Protein AF-A0A933X2L8-F1 (afdb_monomer)

Solvent-accessible surface area (backbone atoms only — not comparable to full-atom values): 7707 Å² total; per-residue (Å²): 133,88,75,54,60,66,56,27,34,52,62,65,47,59,96,58,68,78,49,56,70,68,58,46,31,52,70,53,74,39,61,80,95,36,73,66,31,56,49,39,50,18,42,42,42,21,56,13,59,64,27,71,36,67,35,39,67,62,50,40,78,39,17,41,67,70,58,44,44,53,27,32,55,56,77,75,58,58,63,63,62,50,50,54,37,28,22,63,58,66,72,48,80,72,58,84,94,66,75,83,75,74,68,80,89,47,72,41,29,44,37,53,51,30,52,50,54,52,57,61,70,47,80,73,82,74,87,76,80,85,79,129

pLDDT: mean 88.71, std 13.25, range [48.47, 98.69]

Mean predicted aligned error: 5.83 Å

Nearest PDB structures (foldseek):
  1x3o-assembly1_A  TM=7.034E-01  e=9.045E-02  Thermus thermophilus HB8
  3eje-assembly1_A  TM=7.007E-01  e=1.315E-01  Escherichia coli K-12
  3eje-assembly4_G  TM=6.811E-01  e=1.688E-01  Escherichia coli K-12
  5y08-assembly1_A  TM=6.828E-01  e=1.324E+00  Prodigiosinella confusarubida

Secondary structure (DSSP, 8-state):
-PPPHHHHHHHHHTTPPP--HHHHHHHTT--TTSHHHHHHHHHHHHHHHHTTS-GGG--TT-EETTTGGGSSSTTT--HHHHHHHHHHHHTSPPPTT-------SS-EEHHHHHHHHHHHTSPPPPS-SS--

Structure (mmCIF, N/CA/C/O backbone):
data_AF-A0A933X2L8-F1
#
_entry.id   AF-A0A933X2L8-F1
#
loop_
_atom_site.group_PDB
_atom_site.id
_atom_site.type_symbol
_atom_site.label_atom_id
_atom_site.label_alt_id
_atom_site.label_comp_id
_atom_site.label_asym_id
_atom_site.label_entity_id
_atom_site.label_seq_id
_atom_site.pdbx_PDB_ins_code
_atom_site.Cartn_x
_atom_site.Cartn_y
_atom_site.Cartn_z
_atom_site.occupancy
_atom_site.B_iso_or_equiv
_atom_site.auth_seq_id
_atom_site.auth_comp_id
_atom_site.auth_asym_id
_atom_site.auth_atom_id
_atom_site.pdbx_PDB_model_num
ATOM 1 N N . MET A 1 1 ? 22.323 -0.761 -19.320 1.00 57.44 1 MET A N 1
ATOM 2 C CA . MET A 1 1 ? 21.404 0.238 -19.909 1.00 57.44 1 MET A CA 1
ATOM 3 C C . MET A 1 1 ? 20.499 0.731 -18.793 1.00 57.44 1 MET A C 1
ATOM 5 O O . MET A 1 1 ? 19.815 -0.095 -18.203 1.00 57.44 1 MET A O 1
ATOM 9 N N . PHE A 1 2 ? 20.554 2.015 -18.436 1.00 71.31 2 PHE A N 1
ATOM 10 C CA . PHE A 1 2 ? 19.670 2.582 -17.412 1.00 71.31 2 PHE A CA 1
ATOM 11 C C . PHE A 1 2 ? 18.255 2.717 -17.991 1.00 71.31 2 PHE A C 1
ATOM 13 O O . PHE A 1 2 ? 18.087 3.315 -19.054 1.00 71.31 2 P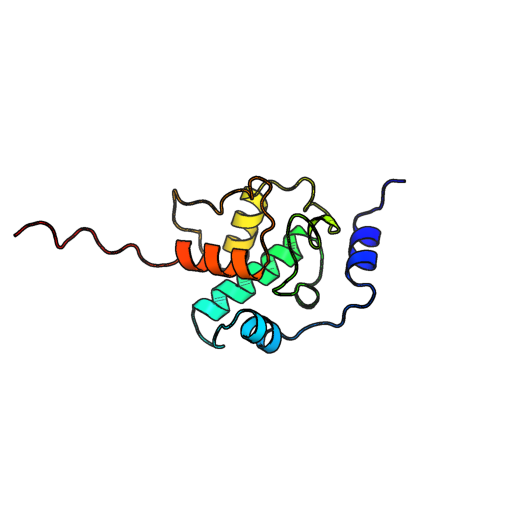HE A O 1
ATOM 20 N N . LYS A 1 3 ? 17.249 2.131 -17.332 1.00 78.88 3 LYS A N 1
ATOM 21 C CA . LYS A 1 3 ? 15.838 2.338 -17.691 1.00 78.88 3 LYS A CA 1
ATOM 22 C C . LYS A 1 3 ? 15.346 3.621 -17.025 1.00 78.88 3 LYS A C 1
ATOM 24 O O . LYS A 1 3 ? 15.643 3.861 -15.859 1.00 78.88 3 LYS A O 1
ATOM 29 N N . THR A 1 4 ? 14.606 4.439 -17.766 1.00 88.62 4 THR A N 1
ATOM 30 C CA . THR A 1 4 ? 13.901 5.596 -17.204 1.00 88.62 4 THR A CA 1
ATOM 31 C C . THR A 1 4 ? 12.753 5.121 -16.307 1.00 88.62 4 THR A C 1
ATOM 33 O O . THR A 1 4 ? 12.317 3.971 -16.405 1.00 88.62 4 THR A O 1
ATOM 36 N N . ALA A 1 5 ? 12.236 6.007 -15.450 1.00 88.56 5 ALA A N 1
ATOM 37 C CA . ALA A 1 5 ? 11.105 5.686 -14.578 1.00 88.56 5 ALA A CA 1
ATOM 38 C C . ALA A 1 5 ? 9.881 5.189 -15.372 1.00 88.56 5 ALA A C 1
ATOM 40 O O . ALA A 1 5 ? 9.295 4.171 -15.015 1.00 88.56 5 ALA A O 1
ATOM 41 N N . HIS A 1 6 ? 9.561 5.834 -16.500 1.00 88.62 6 HIS A N 1
ATOM 42 C CA . HIS A 1 6 ? 8.462 5.416 -17.377 1.00 88.62 6 HIS A CA 1
ATOM 43 C C . HIS A 1 6 ? 8.636 3.985 -17.907 1.00 88.62 6 HIS A C 1
ATOM 45 O O . HIS A 1 6 ? 7.708 3.192 -17.801 1.00 88.62 6 HIS A O 1
ATOM 51 N N . HIS A 1 7 ? 9.837 3.608 -18.366 1.00 92.62 7 HIS A N 1
ATOM 52 C CA . HIS A 1 7 ? 10.085 2.237 -18.828 1.00 92.62 7 HIS A CA 1
ATOM 53 C C . HIS A 1 7 ? 9.931 1.199 -17.705 1.00 92.62 7 HIS A C 1
ATOM 55 O O . HIS A 1 7 ? 9.371 0.132 -17.941 1.00 92.62 7 HIS A O 1
ATOM 61 N N . LYS A 1 8 ? 10.391 1.498 -16.479 1.00 93.19 8 LYS A N 1
ATOM 62 C CA . LYS A 1 8 ? 10.188 0.602 -15.323 1.00 93.19 8 LYS A CA 1
ATOM 63 C C . LYS A 1 8 ? 8.692 0.402 -15.021 1.00 93.19 8 LYS A C 1
ATOM 65 O O . LYS A 1 8 ? 8.270 -0.720 -14.750 1.00 93.19 8 LYS A O 1
ATOM 70 N N . VAL A 1 9 ? 7.889 1.467 -15.092 1.00 94.94 9 VAL A N 1
ATOM 71 C CA . VAL A 1 9 ? 6.432 1.402 -14.869 1.00 94.94 9 VAL A CA 1
ATOM 72 C C . VAL A 1 9 ? 5.731 0.587 -15.958 1.00 94.94 9 VAL A C 1
ATOM 74 O O . VAL A 1 9 ? 4.892 -0.255 -15.635 1.00 94.94 9 VAL A O 1
ATOM 77 N N . ASP A 1 10 ? 6.085 0.786 -17.227 1.00 94.44 10 ASP A N 1
ATOM 78 C CA . ASP A 1 10 ? 5.504 0.026 -18.340 1.00 94.44 10 ASP A CA 1
ATOM 79 C C . ASP A 1 10 ? 5.826 -1.473 -18.224 1.00 94.44 10 ASP A C 1
ATOM 81 O O . ASP A 1 10 ? 4.927 -2.312 -18.322 1.00 94.44 10 ASP A O 1
ATOM 85 N N . ASP A 1 11 ? 7.077 -1.815 -17.896 1.00 93.75 11 ASP A N 1
ATOM 86 C CA . ASP A 1 11 ? 7.503 -3.198 -17.648 1.00 93.75 11 ASP A CA 1
ATOM 87 C C . ASP A 1 11 ? 6.775 -3.840 -16.460 1.00 93.75 11 ASP A C 1
ATOM 89 O O . ASP A 1 11 ? 6.519 -5.047 -16.458 1.00 93.75 11 ASP A O 1
ATOM 93 N N . PHE A 1 12 ? 6.490 -3.061 -15.412 1.00 95.44 12 PHE A N 1
ATOM 94 C CA . PHE A 1 12 ? 5.750 -3.541 -14.247 1.00 95.44 12 PHE A CA 1
ATOM 95 C C . PHE A 1 12 ? 4.293 -3.847 -14.607 1.00 95.44 12 PHE A C 1
ATOM 97 O O . PHE A 1 12 ? 3.751 -4.863 -14.175 1.00 95.44 12 PHE A O 1
ATOM 104 N N . ARG A 1 13 ? 3.666 -2.994 -15.426 1.00 96.19 13 ARG A N 1
ATOM 105 C CA . ARG A 1 13 ? 2.274 -3.147 -15.880 1.00 96.19 13 ARG A CA 1
ATOM 106 C C . ARG A 1 13 ? 2.094 -4.252 -16.917 1.00 96.19 13 ARG A C 1
ATOM 108 O O . ARG A 1 13 ? 0.979 -4.741 -17.086 1.00 96.19 13 ARG A O 1
ATOM 115 N N . GLN A 1 14 ? 3.152 -4.642 -17.622 1.00 94.56 14 GLN A N 1
ATOM 116 C CA . GLN A 1 14 ? 3.070 -5.627 -18.694 1.00 94.56 14 GLN A CA 1
ATOM 117 C C . GLN A 1 14 ? 2.462 -6.954 -18.206 1.00 94.56 14 GLN A C 1
ATOM 119 O O . GLN A 1 14 ? 2.957 -7.588 -17.277 1.00 94.56 14 GLN A O 1
ATOM 124 N N . GLY A 1 15 ? 1.368 -7.378 -18.848 1.00 92.62 15 GLY A N 1
ATOM 125 C CA . GLY A 1 15 ? 0.643 -8.605 -18.494 1.00 92.62 15 GLY A CA 1
ATOM 126 C C . GLY A 1 15 ? -0.24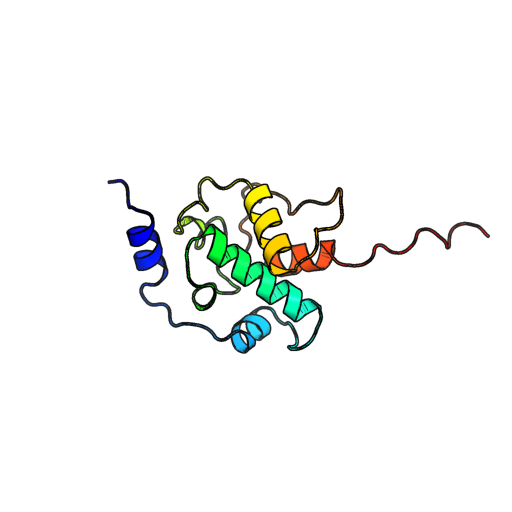0 -8.496 -17.246 1.00 92.62 15 GLY A C 1
ATOM 127 O O . GLY A 1 15 ? -0.886 -9.477 -16.882 1.00 92.62 15 GLY A O 1
ATOM 128 N N . ARG A 1 16 ? -0.312 -7.324 -16.602 1.00 95.88 16 ARG A N 1
ATOM 129 C CA . ARG A 1 16 ? -1.205 -7.066 -15.469 1.00 95.88 16 ARG A CA 1
ATOM 130 C C . ARG A 1 16 ? -2.496 -6.407 -15.929 1.00 95.88 16 ARG A C 1
ATOM 132 O O . ARG A 1 16 ? -2.496 -5.512 -16.770 1.00 95.88 16 ARG A O 1
ATOM 139 N N . ILE A 1 17 ? -3.596 -6.801 -15.302 1.00 96.00 17 ILE A N 1
ATOM 140 C CA . ILE A 1 17 ? -4.885 -6.108 -15.401 1.00 96.00 17 ILE A CA 1
ATOM 141 C C . ILE A 1 17 ? -5.031 -5.216 -14.161 1.00 96.00 17 ILE A C 1
ATOM 143 O O . ILE A 1 17 ? -4.437 -5.502 -13.121 1.00 96.00 17 ILE A O 1
ATOM 147 N N . ARG A 1 18 ? -5.786 -4.120 -14.252 1.00 97.75 18 ARG A N 1
ATOM 148 C CA . ARG A 1 18 ? -6.151 -3.326 -13.069 1.00 97.75 18 ARG A CA 1
ATOM 149 C C . ARG A 1 18 ? -7.030 -4.167 -12.138 1.00 97.75 18 ARG A C 1
ATOM 151 O O . ARG A 1 18 ? -7.932 -4.844 -12.614 1.00 97.75 18 ARG A O 1
ATOM 158 N N . GLN A 1 19 ? -6.765 -4.117 -10.840 1.00 98.31 19 GLN A N 1
ATOM 159 C CA . GLN A 1 19 ? -7.535 -4.801 -9.801 1.00 98.31 19 GLN A CA 1
ATOM 160 C C . GLN A 1 19 ? -8.336 -3.799 -8.995 1.00 98.31 19 GLN A C 1
ATOM 162 O O . GLN A 1 19 ? -7.752 -2.850 -8.465 1.00 98.31 19 GLN A O 1
ATOM 167 N N . ALA A 1 20 ? -9.640 -4.040 -8.886 1.00 98.25 20 ALA A N 1
ATOM 168 C CA . ALA A 1 20 ? -10.539 -3.214 -8.093 1.00 98.25 20 ALA A CA 1
ATOM 169 C C . ALA A 1 20 ? -10.133 -3.205 -6.610 1.00 98.25 20 ALA A C 1
ATOM 171 O O . ALA A 1 20 ? -9.459 -4.117 -6.126 1.00 98.25 20 ALA A O 1
ATOM 172 N N . ASP A 1 21 ? -10.526 -2.162 -5.886 1.00 98.44 21 ASP A N 1
ATOM 173 C CA . ASP A 1 21 ? -10.197 -2.029 -4.466 1.00 98.44 21 ASP A CA 1
ATOM 174 C C . ASP A 1 21 ? -10.843 -3.154 -3.641 1.00 98.44 21 ASP A C 1
ATOM 176 O O . ASP A 1 21 ? -10.200 -3.702 -2.749 1.00 98.44 21 ASP A O 1
ATOM 180 N N . GLU A 1 22 ? -12.058 -3.582 -3.988 1.00 98.25 22 GLU A N 1
ATOM 181 C CA . GLU A 1 22 ? -12.757 -4.692 -3.334 1.00 98.25 22 GLU A CA 1
ATOM 182 C C . GLU A 1 22 ? -12.011 -6.024 -3.492 1.00 98.25 22 GLU A C 1
ATOM 184 O O . GLU A 1 22 ? -11.858 -6.766 -2.523 1.00 98.25 22 GLU A O 1
ATOM 189 N N . GLU A 1 23 ? -11.499 -6.305 -4.693 1.00 98.38 23 GLU A N 1
ATOM 190 C CA . GLU A 1 23 ? -10.710 -7.510 -4.974 1.00 98.38 23 GLU A CA 1
ATOM 191 C C . GLU A 1 23 ? -9.384 -7.495 -4.205 1.00 98.38 23 GLU A C 1
ATOM 193 O O . GLU A 1 23 ? -8.998 -8.495 -3.607 1.00 98.38 23 GLU A O 1
ATOM 198 N N . PHE A 1 24 ? -8.700 -6.348 -4.169 1.00 98.62 24 PHE A N 1
ATOM 199 C CA . PHE A 1 24 ? -7.472 -6.196 -3.389 1.00 98.62 24 PHE A CA 1
ATOM 200 C C . PHE A 1 24 ? -7.721 -6.404 -1.888 1.00 98.62 24 PHE A C 1
ATOM 202 O O . PHE A 1 24 ? -6.955 -7.095 -1.216 1.00 98.62 24 PHE A O 1
ATOM 209 N N . LEU A 1 25 ? -8.800 -5.831 -1.348 1.00 98.56 25 LEU A N 1
ATOM 210 C CA . LEU A 1 25 ? -9.172 -6.012 0.055 1.00 98.56 25 LEU A CA 1
ATOM 211 C C . LEU A 1 25 ? -9.505 -7.474 0.366 1.00 98.56 25 LEU A C 1
ATOM 213 O O . LEU A 1 25 ? -9.083 -7.977 1.409 1.00 98.56 25 LEU A O 1
ATOM 217 N N . GLN A 1 26 ? -10.187 -8.171 -0.546 1.00 98.31 26 GLN A N 1
ATOM 218 C CA . GLN A 1 26 ? -10.441 -9.604 -0.431 1.00 98.31 26 GLN A CA 1
ATOM 219 C C . GLN A 1 26 ? -9.137 -10.411 -0.417 1.00 98.31 26 GLN A C 1
ATOM 221 O O . GLN A 1 26 ? -8.974 -11.279 0.443 1.00 98.31 26 GLN A O 1
ATOM 226 N N . ASP A 1 27 ? -8.185 -10.093 -1.297 1.00 98.25 27 ASP A N 1
ATOM 227 C CA . ASP A 1 27 ? -6.861 -10.724 -1.308 1.00 98.25 27 ASP A CA 1
ATOM 228 C C . ASP A 1 27 ? -6.076 -10.436 -0.022 1.00 98.25 27 ASP A C 1
ATOM 230 O O . ASP A 1 27 ? -5.271 -11.261 0.404 1.00 98.25 27 ASP A O 1
ATOM 234 N N . CYS A 1 28 ? -6.313 -9.301 0.633 1.00 98.00 28 CYS A N 1
ATOM 235 C CA . CYS A 1 28 ? -5.773 -8.981 1.956 1.00 98.00 28 CYS A CA 1
ATOM 236 C C . CYS A 1 28 ? -6.589 -9.573 3.120 1.00 98.00 28 CYS A C 1
ATOM 238 O O . CYS A 1 28 ? -6.238 -9.344 4.274 1.00 98.00 28 CYS A O 1
ATOM 240 N N . GLN A 1 29 ? -7.671 -10.313 2.846 1.00 97.69 29 GLN A N 1
ATOM 241 C CA . GLN A 1 29 ? -8.607 -10.844 3.848 1.00 97.69 29 GLN A CA 1
ATOM 242 C C . GLN A 1 29 ? -9.222 -9.750 4.745 1.00 97.69 29 GLN A C 1
ATOM 244 O O . GLN A 1 29 ? -9.470 -9.950 5.937 1.00 97.69 29 GLN A O 1
ATOM 249 N N . ILE A 1 30 ? -9.478 -8.573 4.172 1.00 97.56 30 ILE A N 1
ATOM 250 C CA . ILE A 1 30 ? -10.042 -7.409 4.857 1.00 97.56 30 ILE A CA 1
ATOM 251 C C . ILE A 1 30 ? -11.478 -7.177 4.389 1.00 97.56 30 ILE A C 1
ATOM 253 O O . ILE A 1 30 ? -11.768 -7.118 3.198 1.00 97.56 30 ILE A O 1
ATOM 257 N N . CYS A 1 31 ? -12.386 -6.986 5.346 1.00 95.88 31 CYS A N 1
ATOM 258 C CA . CYS A 1 31 ? -13.764 -6.605 5.055 1.00 95.88 31 CYS A CA 1
ATOM 259 C C . CYS A 1 31 ? -13.845 -5.128 4.633 1.00 95.88 31 CYS A C 1
ATOM 261 O O . CYS A 1 31 ? -13.335 -4.247 5.335 1.00 95.88 31 CYS A O 1
ATOM 263 N N . SER A 1 32 ? -14.513 -4.852 3.512 1.00 95.06 32 SER A N 1
ATOM 264 C CA . SER A 1 32 ? -14.765 -3.499 3.002 1.00 95.06 32 SER A CA 1
ATOM 265 C C . SER A 1 32 ? -15.548 -2.632 3.996 1.00 95.06 32 SER A C 1
ATOM 267 O O . SER A 1 32 ? -16.355 -3.137 4.773 1.00 95.06 32 SER A O 1
ATOM 269 N N . GLY A 1 33 ? -15.345 -1.312 3.947 1.00 93.81 33 GLY A N 1
ATOM 270 C CA . GLY A 1 33 ? -16.061 -0.352 4.801 1.00 93.81 33 GLY A CA 1
ATOM 271 C C . GLY A 1 33 ? -15.595 -0.318 6.261 1.00 93.81 33 GLY A C 1
ATOM 272 O O . GLY A 1 33 ? -16.187 0.382 7.077 1.00 93.81 33 GLY A O 1
ATOM 273 N N . THR A 1 34 ? -14.539 -1.059 6.600 1.00 96.25 34 THR A N 1
ATOM 274 C CA . THR A 1 34 ? -13.921 -1.037 7.929 1.00 96.25 34 THR A CA 1
ATOM 275 C C . THR A 1 34 ? -12.715 -0.105 7.969 1.00 96.25 34 THR A C 1
ATOM 277 O O . THR A 1 34 ? -12.125 0.227 6.941 1.00 96.25 34 THR A O 1
ATOM 280 N N . GLU A 1 35 ? -12.281 0.249 9.174 1.00 95.56 35 GLU A N 1
ATOM 281 C CA . GLU A 1 35 ? -11.029 0.980 9.378 1.00 95.56 35 GLU A CA 1
ATOM 282 C C . GLU A 1 35 ? -9.815 0.227 8.804 1.00 95.56 35 GLU A C 1
ATOM 284 O O . GLU A 1 35 ? -8.939 0.806 8.167 1.00 95.56 35 GLU A O 1
ATOM 289 N N . ALA A 1 36 ? -9.817 -1.105 8.905 1.00 96.50 36 ALA A N 1
ATOM 290 C CA . ALA A 1 36 ? -8.808 -1.943 8.266 1.00 96.50 36 ALA A CA 1
ATOM 291 C C . ALA A 1 36 ? -8.794 -1.791 6.735 1.00 96.50 36 ALA A C 1
ATOM 293 O O . ALA A 1 36 ? -7.721 -1.844 6.137 1.00 96.50 36 ALA A O 1
ATOM 294 N N . ALA A 1 37 ? -9.956 -1.590 6.102 1.00 98.00 37 ALA A N 1
ATOM 295 C CA . ALA A 1 37 ? -10.033 -1.337 4.665 1.00 98.00 37 ALA A CA 1
ATOM 296 C C . ALA A 1 37 ? -9.459 0.033 4.300 1.00 98.00 37 ALA A C 1
ATOM 298 O O . ALA A 1 37 ? -8.713 0.128 3.328 1.00 98.00 37 ALA A O 1
ATOM 299 N N . ARG A 1 38 ? -9.74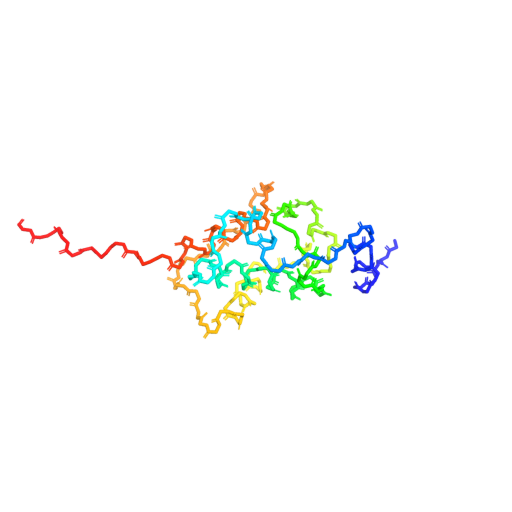1 1.072 5.100 1.00 98.00 38 ARG A N 1
ATOM 300 C CA . ARG A 1 38 ? -9.141 2.404 4.917 1.00 98.00 38 ARG A CA 1
ATOM 301 C C . ARG A 1 38 ? -7.615 2.318 4.931 1.00 98.00 38 ARG A C 1
ATOM 303 O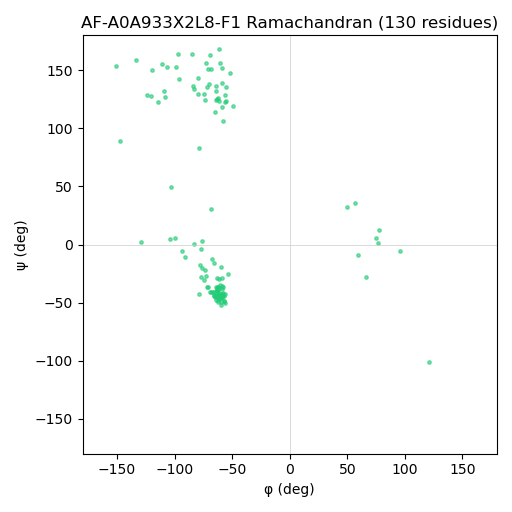 O . ARG A 1 38 ? -6.976 2.770 3.983 1.00 98.00 38 ARG A O 1
ATOM 310 N N . ILE A 1 39 ? -7.054 1.660 5.947 1.00 97.69 39 ILE A N 1
ATOM 311 C CA . ILE A 1 39 ? -5.606 1.456 6.078 1.00 97.69 39 ILE A CA 1
ATOM 312 C C . ILE A 1 39 ? -5.052 0.628 4.913 1.00 97.69 39 ILE A C 1
ATOM 314 O O . ILE A 1 39 ? -4.047 1.003 4.312 1.00 97.69 39 ILE A O 1
ATOM 318 N N . GLY A 1 40 ? -5.722 -0.469 4.549 1.00 98.06 40 GLY A N 1
ATOM 319 C CA . GLY A 1 40 ? -5.289 -1.333 3.451 1.00 98.06 40 GLY A CA 1
ATOM 320 C C . GLY A 1 40 ? -5.186 -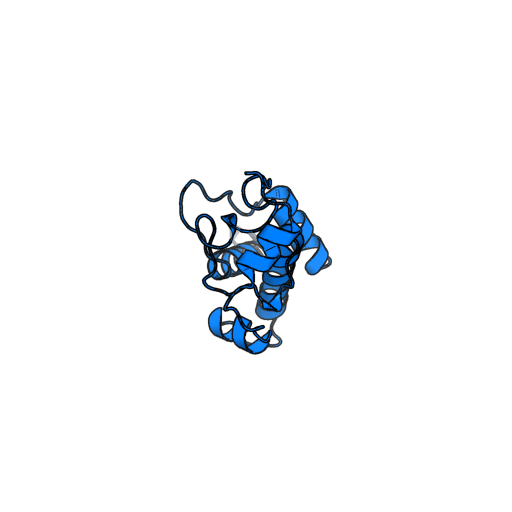0.597 2.115 1.00 98.06 40 GLY A C 1
ATOM 321 O O . GLY A 1 40 ? -4.196 -0.743 1.396 1.00 98.06 40 GLY A O 1
ATOM 322 N N . LEU A 1 41 ? -6.178 0.238 1.800 1.00 98.69 41 LEU A N 1
ATOM 323 C CA . LEU A 1 41 ? -6.170 1.042 0.580 1.00 98.69 41 LEU A CA 1
ATOM 324 C C . LEU A 1 41 ? -5.149 2.182 0.635 1.00 98.69 41 LEU A C 1
ATOM 326 O O . LEU A 1 41 ? -4.511 2.449 -0.380 1.00 98.69 41 LEU A O 1
ATOM 330 N N . ALA A 1 42 ? -4.950 2.817 1.794 1.00 98.50 42 ALA A N 1
ATOM 331 C CA . ALA A 1 42 ? -3.915 3.836 1.962 1.00 98.50 42 ALA A CA 1
ATOM 332 C C . ALA A 1 42 ? -2.515 3.259 1.710 1.00 98.50 42 ALA A C 1
ATOM 334 O O . ALA A 1 42 ? -1.750 3.820 0.931 1.00 98.50 42 ALA A O 1
ATOM 335 N N . VAL A 1 43 ? -2.215 2.077 2.259 1.00 98.19 43 VAL A N 1
ATOM 336 C CA . VAL A 1 43 ? -0.950 1.372 1.998 1.00 98.19 43 VAL A CA 1
ATOM 337 C C . VAL A 1 43 ? -0.791 1.040 0.516 1.00 98.19 43 VAL A C 1
ATOM 339 O O . VAL A 1 43 ? 0.258 1.315 -0.062 1.00 98.19 43 VAL A O 1
ATOM 342 N N . ARG A 1 44 ? -1.829 0.503 -0.139 1.00 98.56 44 ARG A N 1
ATOM 343 C CA . ARG A 1 44 ? -1.789 0.210 -1.583 1.00 98.56 44 ARG A CA 1
ATOM 344 C C . ARG A 1 44 ? -1.480 1.459 -2.410 1.00 98.56 44 ARG A C 1
ATOM 346 O O . ARG A 1 44 ? -0.677 1.406 -3.343 1.00 98.56 44 ARG A O 1
ATOM 353 N N . ARG A 1 45 ? -2.122 2.579 -2.071 1.00 98.69 45 ARG A N 1
ATOM 354 C CA . ARG A 1 45 ? -1.914 3.866 -2.740 1.00 98.69 45 ARG A CA 1
ATOM 355 C C . ARG A 1 45 ? -0.519 4.402 -2.492 1.00 98.69 45 ARG A C 1
ATOM 357 O O . ARG A 1 45 ? 0.112 4.817 -3.456 1.00 98.69 45 ARG A O 1
ATOM 364 N N . ALA A 1 46 ? -0.006 4.284 -1.273 1.00 97.56 46 ALA A N 1
ATOM 365 C CA . ALA A 1 46 ? 1.356 4.677 -0.958 1.00 97.56 46 ALA A CA 1
ATOM 366 C C . ALA A 1 46 ? 2.395 3.849 -1.720 1.00 97.56 46 ALA A C 1
ATOM 368 O O . ALA A 1 46 ? 3.340 4.401 -2.283 1.00 97.56 46 ALA A O 1
ATOM 369 N N . VAL A 1 47 ? 2.174 2.534 -1.847 1.00 97.06 47 VAL A N 1
ATOM 370 C CA . VAL A 1 47 ? 3.039 1.670 -2.660 1.00 97.06 47 VAL A CA 1
ATOM 371 C C . VAL A 1 47 ? 3.084 2.136 -4.117 1.00 97.06 47 VAL A C 1
ATOM 373 O O . VAL A 1 47 ? 4.163 2.229 -4.714 1.00 97.06 47 VAL A O 1
ATOM 376 N N . GLY A 1 48 ? 1.915 2.456 -4.677 1.00 97.00 48 GLY A N 1
ATOM 377 C CA . GLY A 1 48 ? 1.794 3.008 -6.024 1.00 97.00 48 GLY A CA 1
ATOM 378 C C . GLY A 1 48 ? 2.442 4.386 -6.168 1.00 97.00 48 GLY A C 1
ATOM 379 O O . GLY A 1 48 ? 3.179 4.609 -7.126 1.00 97.00 48 GLY A O 1
ATOM 380 N N . GLY A 1 49 ? 2.224 5.277 -5.199 1.00 96.06 49 GLY A N 1
ATOM 381 C CA . GLY A 1 49 ? 2.754 6.641 -5.163 1.00 96.06 49 GLY A CA 1
ATOM 382 C C . GLY A 1 49 ? 4.277 6.671 -5.181 1.00 96.06 49 GLY A C 1
ATOM 383 O O . GLY A 1 49 ? 4.866 7.268 -6.081 1.00 96.06 49 GLY A O 1
ATOM 384 N N . VAL A 1 50 ? 4.917 5.922 -4.280 1.00 94.62 50 VAL A N 1
ATOM 385 C CA . VAL A 1 50 ? 6.376 5.724 -4.281 1.00 94.62 50 VAL A CA 1
ATOM 386 C C . VAL A 1 50 ? 6.847 5.148 -5.616 1.00 94.62 50 VAL A C 1
ATOM 388 O O . VAL A 1 50 ? 7.801 5.634 -6.218 1.00 94.62 50 VAL A O 1
ATOM 391 N N . GLY A 1 51 ? 6.179 4.094 -6.089 1.00 94.62 51 GLY A N 1
ATOM 392 C CA . GLY A 1 51 ? 6.551 3.397 -7.316 1.00 94.62 51 GLY A CA 1
ATOM 393 C C . GLY A 1 51 ? 6.176 4.128 -8.602 1.00 94.62 51 GLY A C 1
ATOM 394 O O . GLY A 1 51 ? 6.371 3.573 -9.681 1.00 94.62 51 GLY A O 1
ATOM 395 N N . LEU A 1 52 ? 5.605 5.333 -8.518 1.00 95.31 52 LEU A N 1
ATOM 396 C CA . LEU A 1 52 ? 5.096 6.106 -9.654 1.00 95.31 52 LEU A CA 1
ATOM 397 C C . LEU A 1 52 ? 4.163 5.288 -10.572 1.00 95.31 52 LEU A C 1
ATOM 399 O O . LEU A 1 52 ? 4.125 5.479 -11.791 1.00 95.31 52 LEU A O 1
ATOM 403 N N . VAL A 1 53 ? 3.416 4.351 -9.989 1.00 96.62 53 VAL A N 1
ATOM 404 C CA . VAL A 1 53 ? 2.497 3.449 -10.683 1.00 96.62 53 VAL A CA 1
ATOM 405 C C . VAL A 1 53 ? 1.077 3.657 -10.169 1.00 96.62 53 VAL A C 1
ATOM 407 O O . VAL A 1 53 ? 0.848 4.025 -9.023 1.00 96.62 53 VAL A O 1
ATOM 410 N N . ASP A 1 54 ? 0.099 3.412 -11.040 1.00 97.69 54 ASP A N 1
ATOM 411 C CA . ASP A 1 54 ? -1.307 3.454 -10.644 1.00 97.69 54 ASP A CA 1
ATOM 412 C C . ASP A 1 54 ? -1.540 2.331 -9.609 1.00 97.69 54 ASP A C 1
ATOM 414 O O . ASP A 1 54 ? -1.235 1.170 -9.925 1.00 97.69 54 ASP A O 1
ATOM 418 N N . PRO A 1 55 ? -2.052 2.645 -8.399 1.00 98.19 55 PRO A N 1
ATOM 419 C CA . PRO A 1 55 ? -2.253 1.678 -7.320 1.00 98.19 55 PRO A CA 1
ATOM 420 C C . PRO A 1 55 ? -3.069 0.455 -7.735 1.00 98.19 55 PRO A C 1
ATOM 422 O O . PRO A 1 55 ? -2.881 -0.626 -7.184 1.00 98.19 55 PRO A O 1
ATOM 425 N N . LEU A 1 56 ? -3.925 0.573 -8.753 1.00 98.50 56 LEU A N 1
ATOM 426 C CA . LEU A 1 56 ? -4.735 -0.541 -9.242 1.00 98.50 56 LEU A CA 1
ATOM 427 C C . LEU A 1 56 ? -3.907 -1.650 -9.914 1.00 98.50 56 LEU A C 1
ATOM 429 O O . LEU A 1 56 ? -4.425 -2.742 -10.139 1.00 98.50 56 LEU A O 1
ATOM 433 N N . PHE A 1 57 ? -2.630 -1.413 -10.225 1.00 98.38 57 PHE A N 1
ATOM 434 C CA . PHE A 1 57 ? -1.701 -2.459 -10.671 1.00 98.38 57 PHE A CA 1
ATOM 435 C C . PHE A 1 57 ? -0.928 -3.125 -9.530 1.00 98.38 57 PHE A C 1
ATOM 437 O O . PHE A 1 57 ? -0.276 -4.142 -9.777 1.00 98.38 57 PHE A O 1
ATOM 444 N N . VAL A 1 58 ? -0.991 -2.571 -8.317 1.00 98.25 58 VAL A N 1
ATOM 445 C CA . VAL A 1 58 ? -0.383 -3.142 -7.112 1.00 98.25 58 VAL A CA 1
ATOM 446 C C . VAL A 1 58 ? -1.294 -4.246 -6.584 1.00 98.25 58 VAL A C 1
ATOM 448 O O . VAL A 1 58 ? -2.503 -4.037 -6.428 1.00 98.25 58 VAL A O 1
ATOM 451 N N . ARG A 1 59 ? -0.706 -5.416 -6.335 1.00 98.44 59 ARG A N 1
ATOM 452 C CA . ARG A 1 59 ? -1.366 -6.630 -5.844 1.00 98.44 59 ARG A CA 1
ATOM 453 C C . ARG A 1 59 ? -0.940 -6.934 -4.415 1.00 98.44 59 ARG A C 1
ATOM 455 O O . ARG A 1 59 ? 0.146 -6.547 -3.996 1.00 98.44 59 ARG A O 1
ATOM 462 N N . ALA A 1 60 ? -1.784 -7.647 -3.674 1.00 98.25 60 ALA A N 1
ATOM 463 C CA . ALA A 1 60 ? -1.507 -8.006 -2.283 1.00 98.25 60 ALA A CA 1
ATOM 464 C C . ALA A 1 60 ? -0.250 -8.888 -2.122 1.00 98.25 60 ALA A C 1
ATOM 466 O O . ALA A 1 60 ? 0.417 -8.822 -1.094 1.00 98.25 60 ALA A O 1
ATOM 467 N N . ASP A 1 61 ? 0.081 -9.696 -3.131 1.00 97.88 61 ASP A N 1
ATOM 468 C CA . ASP A 1 61 ? 1.214 -10.629 -3.157 1.00 97.88 61 ASP A CA 1
ATOM 469 C C . ASP A 1 61 ? 2.497 -10.045 -3.779 1.00 97.88 61 ASP A C 1
ATOM 471 O O . ASP A 1 61 ? 3.556 -10.687 -3.739 1.00 97.88 61 ASP A O 1
ATOM 475 N N . ASP A 1 62 ? 2.434 -8.822 -4.321 1.00 97.06 62 ASP A N 1
ATOM 476 C CA . ASP A 1 62 ? 3.627 -8.092 -4.739 1.00 97.06 62 ASP A CA 1
ATOM 477 C C . ASP A 1 62 ? 4.551 -7.908 -3.539 1.00 97.06 62 ASP A C 1
ATOM 479 O O . ASP A 1 62 ? 4.090 -7.628 -2.437 1.00 97.06 62 ASP A O 1
ATOM 483 N N . SER A 1 63 ? 5.859 -8.065 -3.739 1.00 94.81 63 SER A N 1
ATOM 484 C CA . SER A 1 63 ? 6.803 -8.082 -2.625 1.00 94.81 63 SER A CA 1
ATOM 485 C C . SER A 1 63 ? 8.033 -7.223 -2.828 1.00 94.81 63 SER A C 1
ATOM 487 O O . SER A 1 63 ? 8.471 -6.999 -3.957 1.00 94.81 63 SER A O 1
ATOM 489 N N . TYR A 1 64 ? 8.659 -6.864 -1.716 1.00 90.69 64 TYR A N 1
ATOM 490 C CA . TYR A 1 64 ? 10.004 -6.321 -1.665 1.00 90.69 64 TYR A CA 1
ATOM 491 C C . TYR A 1 64 ? 10.909 -7.168 -0.742 1.00 90.69 64 TYR A C 1
ATOM 493 O O . TYR A 1 64 ? 10.520 -7.425 0.399 1.00 90.69 64 TYR A O 1
ATOM 501 N N . PRO A 1 65 ? 12.101 -7.609 -1.195 1.00 90.69 65 PRO A N 1
ATOM 502 C CA . PRO A 1 65 ? 12.536 -7.639 -2.597 1.00 90.69 65 PRO A CA 1
ATOM 503 C C . PRO A 1 65 ? 11.634 -8.541 -3.466 1.00 90.69 65 PRO A C 1
ATOM 505 O O . PRO A 1 65 ? 10.799 -9.302 -2.960 1.00 90.69 65 PRO A O 1
ATOM 508 N N . GLY A 1 66 ? 11.781 -8.453 -4.788 1.00 91.69 66 GLY A N 1
ATOM 509 C CA . GLY A 1 66 ? 11.025 -9.241 -5.765 1.00 91.69 66 GLY A CA 1
ATOM 510 C C . GLY A 1 66 ? 10.223 -8.399 -6.753 1.00 91.69 66 GLY A C 1
ATOM 511 O O . GLY A 1 66 ? 10.742 -7.937 -7.761 1.00 91.69 66 GLY A O 1
ATOM 512 N N . THR A 1 67 ? 8.917 -8.254 -6.541 1.00 94.62 67 THR A N 1
ATOM 513 C CA . THR A 1 67 ? 8.066 -7.614 -7.553 1.00 94.62 67 THR A CA 1
ATOM 514 C C . THR A 1 67 ? 8.164 -6.091 -7.532 1.00 94.62 67 THR A C 1
ATOM 516 O O . THR A 1 67 ? 8.257 -5.463 -8.587 1.00 94.62 67 THR A O 1
ATOM 519 N N . LEU A 1 68 ? 8.169 -5.501 -6.335 1.00 93.88 68 LEU A N 1
ATOM 520 C CA . LEU A 1 68 ? 8.184 -4.054 -6.125 1.00 93.88 68 LEU A CA 1
ATOM 521 C C . LEU A 1 68 ? 9.547 -3.434 -6.450 1.00 93.88 68 LEU A C 1
ATOM 523 O O . LEU A 1 68 ? 9.588 -2.305 -6.914 1.00 93.88 68 LEU A O 1
ATOM 527 N N . GLU A 1 69 ? 10.654 -4.178 -6.334 1.00 91.25 69 GLU A N 1
ATOM 528 C CA . GLU A 1 69 ? 12.005 -3.689 -6.693 1.00 91.25 69 GLU A CA 1
ATOM 529 C C . GLU A 1 69 ? 12.127 -3.277 -8.175 1.00 91.25 69 GLU A C 1
ATOM 531 O O . GLU A 1 69 ? 13.023 -2.530 -8.569 1.00 91.25 69 GLU A O 1
ATOM 536 N N . ARG A 1 70 ? 11.205 -3.764 -9.018 1.00 91.88 70 ARG A N 1
ATOM 537 C CA . ARG A 1 70 ? 11.132 -3.424 -10.442 1.00 91.88 70 ARG A CA 1
ATOM 538 C C . ARG A 1 70 ? 10.553 -2.032 -10.681 1.00 91.88 70 ARG A C 1
ATOM 540 O O . ARG A 1 70 ? 10.761 -1.484 -11.764 1.00 91.88 70 ARG A O 1
ATOM 547 N N . LEU A 1 71 ? 9.834 -1.473 -9.708 1.00 93.31 71 LEU A N 1
ATOM 548 C CA . LEU A 1 71 ? 9.297 -0.123 -9.788 1.00 93.31 71 LEU A CA 1
ATOM 549 C C . LEU A 1 71 ? 10.420 0.918 -9.638 1.00 93.31 71 LEU A C 1
ATOM 551 O O . LEU A 1 71 ? 11.493 0.639 -9.093 1.00 93.31 71 LEU A O 1
ATOM 555 N N . PRO A 1 72 ? 10.219 2.135 -10.161 1.00 92.31 72 PRO A N 1
ATOM 556 C CA . PRO A 1 72 ? 11.037 3.283 -9.798 1.00 92.31 72 PRO A CA 1
ATOM 557 C C . PRO A 1 72 ? 11.111 3.469 -8.282 1.00 92.31 72 PRO A C 1
ATOM 559 O O . PRO A 1 72 ? 10.137 3.213 -7.580 1.00 92.31 72 PRO A O 1
ATOM 562 N N . LEU A 1 73 ? 12.255 3.970 -7.813 1.00 89.38 73 LEU A N 1
ATOM 563 C CA . LEU A 1 73 ? 12.523 4.394 -6.436 1.00 89.38 73 LEU A CA 1
ATOM 564 C C . LEU A 1 73 ? 12.531 3.279 -5.386 1.00 89.38 73 LEU A C 1
ATOM 566 O O . LEU A 1 73 ? 13.274 3.407 -4.429 1.00 89.38 73 LEU A O 1
ATOM 570 N N . TRP A 1 74 ? 11.803 2.178 -5.559 1.00 89.88 74 TRP A N 1
ATOM 571 C CA . TRP A 1 74 ? 11.734 1.078 -4.590 1.00 89.88 74 TRP A CA 1
ATOM 572 C C . TRP A 1 74 ? 13.083 0.428 -4.257 1.00 89.88 74 TRP A C 1
ATOM 574 O O . TRP A 1 74 ? 13.259 -0.064 -3.149 1.00 89.88 74 TRP A O 1
ATOM 584 N N . ASP A 1 75 ? 14.040 0.442 -5.185 1.00 83.56 75 ASP A N 1
ATOM 585 C CA . ASP A 1 75 ? 15.405 -0.066 -4.995 1.00 83.56 75 ASP A CA 1
ATOM 586 C C . ASP A 1 75 ? 16.319 0.883 -4.198 1.00 83.56 75 ASP A C 1
ATOM 588 O O . ASP A 1 75 ? 17.355 0.459 -3.688 1.00 83.56 75 ASP A O 1
ATOM 592 N N . SER A 1 76 ? 15.947 2.159 -4.084 1.00 82.44 76 SER A N 1
ATOM 593 C CA . SER A 1 76 ? 16.739 3.211 -3.431 1.00 82.44 76 SER A CA 1
ATOM 594 C C . SER A 1 76 ? 15.966 4.019 -2.386 1.00 82.44 76 SER A C 1
ATOM 596 O O . SER A 1 76 ? 16.493 4.995 -1.855 1.00 82.44 76 SER A O 1
ATOM 598 N N . MET A 1 77 ? 14.705 3.674 -2.150 1.00 83.00 77 MET A N 1
ATOM 599 C CA . MET A 1 77 ? 13.793 4.393 -1.272 1.00 83.00 77 MET A CA 1
ATOM 600 C C . MET A 1 77 ? 14.222 4.202 0.183 1.00 83.00 77 MET A C 1
ATOM 602 O O . MET A 1 77 ? 14.526 3.086 0.610 1.00 83.00 77 MET A O 1
ATOM 606 N N . ASP A 1 78 ? 14.166 5.284 0.962 1.00 83.00 78 ASP A N 1
ATOM 607 C CA . ASP A 1 78 ? 14.127 5.171 2.414 1.00 83.00 78 ASP A CA 1
ATOM 608 C C . ASP A 1 78 ? 12.703 4.836 2.892 1.00 83.00 78 ASP A C 1
ATOM 610 O O . ASP A 1 78 ? 11.699 5.278 2.339 1.00 83.00 78 ASP A O 1
ATOM 614 N N . TRP A 1 79 ? 12.591 4.008 3.929 1.00 86.19 79 TRP A N 1
ATOM 615 C CA . TRP A 1 79 ? 11.279 3.600 4.446 1.00 86.19 79 TRP A CA 1
ATOM 616 C C . TRP A 1 79 ? 10.490 4.758 5.065 1.00 86.19 79 TRP A C 1
ATOM 618 O O . TRP A 1 79 ? 9.272 4.673 5.178 1.00 86.19 79 TRP A O 1
ATOM 628 N N . VAL A 1 80 ? 11.163 5.871 5.368 1.00 87.50 80 VAL A N 1
ATOM 629 C CA . VAL A 1 80 ? 10.529 7.115 5.813 1.00 87.50 80 VAL A CA 1
ATOM 630 C C . VAL A 1 80 ? 9.665 7.716 4.702 1.00 87.50 80 VAL A C 1
ATOM 632 O O . VAL A 1 80 ? 8.546 8.134 4.972 1.00 87.50 80 V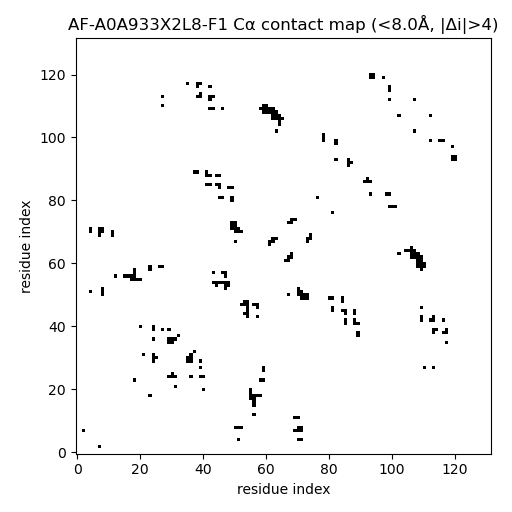AL A O 1
ATOM 635 N N . ALA A 1 81 ? 10.115 7.709 3.444 1.00 88.56 81 ALA A N 1
ATOM 636 C CA . ALA A 1 81 ? 9.316 8.180 2.316 1.00 88.56 81 ALA A CA 1
ATOM 637 C C . ALA A 1 81 ? 8.045 7.340 2.128 1.00 88.56 81 ALA A C 1
ATOM 639 O O . ALA A 1 81 ? 6.988 7.889 1.816 1.00 88.56 81 ALA A O 1
ATOM 640 N N . PHE A 1 82 ? 8.124 6.026 2.361 1.00 92.25 82 PHE A N 1
ATOM 641 C CA . PHE A 1 82 ? 6.940 5.168 2.383 1.00 92.25 82 PHE A CA 1
ATOM 642 C C . PHE A 1 82 ? 5.988 5.544 3.528 1.00 92.25 82 PHE A C 1
ATOM 644 O O . PHE A 1 82 ? 4.797 5.715 3.281 1.00 92.25 82 PHE A O 1
ATOM 651 N N . GLU A 1 83 ? 6.496 5.715 4.753 1.00 92.81 83 GLU A N 1
ATOM 652 C CA . GLU A 1 83 ? 5.695 6.140 5.912 1.00 92.81 83 GLU A CA 1
ATOM 653 C C . GLU A 1 83 ? 4.984 7.473 5.647 1.00 92.81 83 GLU A C 1
ATOM 655 O O . GLU A 1 83 ? 3.768 7.555 5.799 1.00 92.81 83 GLU A O 1
ATOM 660 N N . MET A 1 84 ? 5.704 8.482 5.152 1.00 92.81 84 MET A N 1
ATOM 661 C CA . MET A 1 84 ? 5.135 9.790 4.812 1.00 92.81 84 MET A CA 1
ATOM 662 C C . MET A 1 84 ? 4.023 9.692 3.763 1.00 92.81 84 MET A C 1
ATOM 664 O O . MET A 1 84 ? 3.022 10.404 3.841 1.00 92.81 84 MET A O 1
ATOM 668 N N . GLU A 1 85 ? 4.181 8.816 2.772 1.00 95.44 85 GLU A N 1
ATOM 669 C CA . GLU A 1 85 ? 3.164 8.607 1.747 1.00 95.44 85 GLU A CA 1
ATOM 670 C C . GLU A 1 85 ? 1.929 7.882 2.316 1.00 95.44 85 GLU A C 1
ATOM 672 O O . GLU A 1 85 ? 0.798 8.218 1.962 1.00 95.44 85 GLU A O 1
ATOM 677 N N . VAL A 1 86 ? 2.118 6.939 3.248 1.00 96.50 86 VAL A N 1
ATOM 678 C CA . VAL A 1 86 ? 1.013 6.308 3.990 1.00 96.50 86 VAL A CA 1
ATOM 679 C C . VAL A 1 86 ? 0.260 7.343 4.827 1.00 96.50 86 VAL A C 1
ATOM 681 O O . VAL A 1 86 ? -0.964 7.402 4.746 1.00 96.50 86 VAL A O 1
ATOM 684 N N . GLU A 1 87 ? 0.962 8.189 5.581 1.00 96.00 87 GLU A N 1
ATOM 685 C CA . GLU A 1 87 ? 0.360 9.277 6.366 1.00 96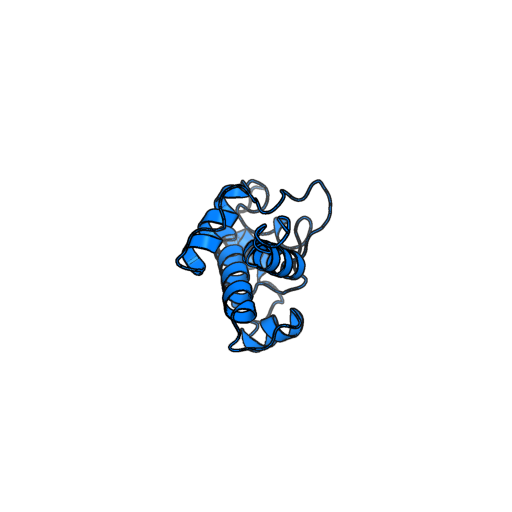.00 87 GLU A CA 1
ATOM 686 C C . GLU A 1 87 ? -0.426 10.247 5.481 1.00 96.00 87 GLU A C 1
ATOM 688 O O . GLU A 1 87 ? -1.551 10.629 5.809 1.00 96.00 87 GLU A O 1
ATOM 693 N N . ARG A 1 88 ? 0.131 10.601 4.313 1.00 96.94 88 ARG A N 1
ATOM 694 C CA . ARG A 1 88 ? -0.539 11.444 3.316 1.00 96.94 88 ARG A CA 1
ATOM 695 C C . ARG A 1 88 ? -1.860 10.829 2.856 1.00 96.94 88 ARG A C 1
ATOM 697 O O . ARG A 1 88 ? -2.850 11.546 2.730 1.00 96.94 88 ARG A O 1
ATOM 704 N N . GLU A 1 89 ? -1.878 9.526 2.592 1.00 97.75 89 GLU A N 1
ATOM 705 C CA . GLU A 1 89 ? -3.075 8.802 2.149 1.00 97.75 89 GLU A CA 1
ATOM 706 C C . GLU A 1 89 ? -4.087 8.562 3.283 1.00 97.75 89 GLU A C 1
ATOM 708 O O . GLU A 1 89 ? -5.294 8.527 3.034 1.00 97.75 89 GLU A O 1
ATOM 713 N N . LEU A 1 90 ? -3.624 8.425 4.529 1.00 96.31 90 LEU A N 1
ATOM 714 C CA . LEU A 1 90 ? -4.484 8.315 5.711 1.00 96.31 90 LEU A CA 1
ATOM 715 C C . LEU A 1 90 ? -5.066 9.666 6.149 1.00 96.31 90 LEU A C 1
ATOM 717 O O . LEU A 1 90 ? -6.157 9.696 6.721 1.00 96.31 90 LEU A O 1
ATOM 721 N N . GLY A 1 91 ? -4.364 10.769 5.875 1.00 96.44 91 GLY A N 1
ATOM 722 C CA . GLY A 1 91 ? -4.710 12.112 6.345 1.00 96.44 91 GLY A CA 1
ATOM 723 C C . GLY A 1 91 ? -4.349 12.371 7.813 1.00 96.44 91 GLY A C 1
ATOM 724 O O . GLY A 1 91 ? -4.804 13.362 8.383 1.00 96.44 91 GLY A O 1
ATOM 725 N N . GLU A 1 92 ? -3.554 11.496 8.427 1.00 93.69 92 GLU A N 1
ATOM 726 C CA . GLU A 1 92 ? -3.107 11.583 9.819 1.00 93.69 92 GLU A CA 1
ATOM 727 C C . GLU A 1 92 ? -1.734 10.908 9.986 1.00 93.69 92 GLU A C 1
ATOM 729 O O . GLU A 1 92 ? -1.395 10.024 9.193 1.00 93.69 92 GLU A O 1
ATOM 734 N N . PRO A 1 93 ? -0.931 11.319 10.984 1.00 92.00 93 PRO A N 1
ATOM 735 C CA . PRO A 1 93 ? 0.379 10.726 11.223 1.00 92.00 93 PRO A CA 1
ATOM 736 C C . PRO A 1 93 ? 0.272 9.301 11.779 1.00 92.00 93 PRO A C 1
ATOM 738 O O . PRO A 1 93 ? -0.662 8.980 12.521 1.00 92.00 93 PRO A O 1
ATOM 741 N N . LEU A 1 94 ? 1.277 8.472 11.494 1.00 89.88 94 LEU A N 1
ATOM 742 C CA . LEU A 1 94 ? 1.445 7.191 12.170 1.00 89.88 94 LEU A CA 1
ATOM 743 C C . LEU A 1 94 ? 1.833 7.433 13.647 1.00 89.88 94 LEU A C 1
ATOM 745 O O . LEU A 1 94 ? 2.455 8.452 13.975 1.00 89.88 94 LEU A O 1
ATOM 749 N N . PRO A 1 95 ? 1.478 6.527 14.578 1.00 87.56 95 PRO A N 1
ATOM 750 C CA . PRO A 1 95 ? 1.818 6.680 15.989 1.00 87.56 95 PRO A CA 1
ATOM 751 C C . PRO A 1 95 ? 3.325 6.838 16.227 1.00 87.56 95 PRO A C 1
ATOM 753 O O . PRO A 1 95 ? 4.148 6.049 15.768 1.00 87.56 95 PRO A O 1
ATOM 756 N N . SER A 1 96 ? 3.695 7.883 16.970 1.00 70.19 96 SER A N 1
ATOM 757 C CA . SER A 1 96 ? 5.092 8.281 17.157 1.00 70.19 96 SER A CA 1
ATOM 758 C C . SER A 1 96 ? 5.919 7.226 17.903 1.00 70.19 96 SER A C 1
ATOM 760 O O . SER A 1 96 ? 5.541 6.790 18.989 1.00 70.19 96 SER A O 1
ATOM 762 N N . GLY A 1 97 ? 7.099 6.893 17.369 1.00 66.19 97 GLY A N 1
ATOM 763 C CA . GLY A 1 97 ? 8.064 5.975 17.990 1.00 66.19 97 GLY A CA 1
ATOM 764 C C . GLY A 1 97 ? 7.978 4.527 17.502 1.00 66.19 97 GLY A C 1
ATOM 765 O O . GLY A 1 97 ? 8.844 3.725 17.855 1.00 66.19 97 GLY A O 1
ATOM 766 N N . GLU A 1 98 ? 6.991 4.203 16.666 1.00 67.69 98 GLU A N 1
ATOM 767 C CA . GLU A 1 98 ? 6.897 2.920 15.982 1.00 67.69 98 GLU A CA 1
ATOM 768 C C . GLU A 1 98 ? 7.052 3.127 14.470 1.00 67.69 98 GLU A C 1
ATOM 770 O O . GLU A 1 98 ? 6.311 3.887 13.858 1.00 67.69 98 GLU A O 1
ATOM 775 N N . HIS A 1 99 ? 8.035 2.455 13.872 1.00 75.69 99 HIS A N 1
ATOM 776 C CA . HIS A 1 99 ? 8.303 2.524 12.435 1.00 75.69 99 HIS A CA 1
ATOM 777 C C . HIS A 1 99 ? 7.867 1.235 11.746 1.00 75.69 99 HIS A C 1
ATOM 779 O O . HIS A 1 99 ? 7.893 0.141 12.337 1.00 75.69 99 HIS A O 1
ATOM 785 N N . VAL A 1 100 ? 7.524 1.345 10.466 1.00 73.62 100 VAL A N 1
ATOM 786 C CA . VAL A 1 100 ? 7.471 0.191 9.577 1.00 73.62 100 VAL A CA 1
ATOM 787 C C . VAL A 1 100 ? 8.910 -0.324 9.471 1.00 73.62 100 VAL A C 1
ATOM 789 O O . VAL A 1 100 ? 9.791 0.392 8.995 1.00 73.62 100 VAL A O 1
ATOM 792 N N . PRO A 1 101 ? 9.208 -1.535 9.974 1.00 67.12 101 PRO A N 1
ATOM 793 C CA . PRO A 1 101 ? 10.570 -2.029 9.986 1.00 67.12 101 PRO A CA 1
ATOM 794 C C . PRO A 1 101 ? 11.066 -2.147 8.549 1.00 67.12 101 PRO A C 1
ATOM 796 O O . PRO A 1 101 ? 10.450 -2.833 7.733 1.00 67.12 101 PRO A O 1
ATOM 799 N N . THR A 1 102 ? 12.210 -1.525 8.266 1.00 70.69 102 THR A N 1
ATOM 800 C CA . THR A 1 102 ? 12.970 -1.776 7.042 1.00 70.69 102 THR A CA 1
ATOM 801 C C . THR A 1 102 ? 13.133 -3.290 6.884 1.00 70.69 102 THR A C 1
ATOM 803 O O . THR A 1 102 ? 13.730 -3.907 7.774 1.00 70.69 102 THR A O 1
ATOM 806 N N . PRO A 1 103 ? 12.630 -3.915 5.803 1.00 64.88 103 PRO A N 1
ATOM 807 C CA . PRO A 1 103 ? 12.768 -5.343 5.583 1.00 64.88 103 PRO A CA 1
ATOM 808 C C . PRO A 1 103 ? 14.253 -5.701 5.563 1.00 64.88 103 PRO A C 1
ATOM 810 O O . PRO A 1 103 ? 14.992 -5.384 4.629 1.00 64.88 103 PRO A O 1
ATOM 813 N N . SER A 1 104 ? 14.721 -6.330 6.637 1.00 59.66 104 SER A N 1
ATOM 814 C CA . SER A 1 104 ? 16.098 -6.781 6.777 1.00 59.66 104 SER A CA 1
ATOM 815 C C . SER A 1 104 ? 16.256 -8.081 5.991 1.00 59.66 104 SER A C 1
ATOM 817 O O . SER A 1 104 ? 16.104 -9.175 6.520 1.00 59.66 104 SER A O 1
ATOM 819 N N . ALA A 1 105 ? 16.484 -7.961 4.680 1.00 60.25 105 ALA A N 1
ATOM 820 C CA . ALA A 1 105 ? 16.660 -9.062 3.718 1.00 60.25 105 ALA A CA 1
ATOM 821 C C . ALA A 1 105 ? 15.486 -10.061 3.572 1.00 60.25 105 ALA A C 1
ATOM 823 O O . ALA A 1 105 ? 15.499 -10.886 2.659 1.00 60.25 105 ALA A O 1
ATOM 824 N N . GLN A 1 106 ? 14.467 -9.999 4.428 1.00 76.44 106 GLN A N 1
ATOM 825 C CA . GLN A 1 106 ? 13.275 -10.833 4.341 1.00 76.44 106 GLN A CA 1
ATOM 826 C C . GLN A 1 106 ? 12.273 -10.233 3.356 1.00 76.44 106 GLN A C 1
ATOM 828 O O . GLN A 1 106 ? 12.001 -9.034 3.370 1.00 76.44 106 GLN A O 1
ATOM 833 N N . ARG A 1 107 ? 11.730 -11.094 2.491 1.00 88.25 107 ARG A N 1
ATOM 834 C CA . ARG A 1 107 ? 10.670 -10.751 1.541 1.00 88.25 107 ARG A CA 1
ATOM 835 C C . ARG A 1 107 ? 9.413 -10.346 2.307 1.00 88.25 107 ARG A C 1
ATOM 837 O O . ARG A 1 107 ? 8.909 -11.141 3.092 1.00 88.25 107 ARG A O 1
ATOM 844 N N . MET A 1 108 ? 8.901 -9.157 2.017 1.00 91.38 108 MET A N 1
ATOM 845 C CA . MET A 1 108 ? 7.662 -8.620 2.573 1.00 91.38 108 MET A CA 1
ATOM 846 C C . MET A 1 108 ? 6.685 -8.328 1.441 1.00 91.38 108 MET A C 1
ATOM 848 O O . MET A 1 108 ? 7.053 -7.672 0.466 1.00 91.38 108 MET A O 1
ATOM 852 N N . THR A 1 109 ? 5.466 -8.843 1.536 1.00 96.38 109 THR A N 1
ATOM 853 C CA . THR A 1 109 ? 4.396 -8.577 0.570 1.00 96.38 109 THR A CA 1
ATOM 854 C C . THR A 1 109 ? 3.657 -7.279 0.891 1.00 96.38 109 THR A C 1
ATOM 856 O O . THR A 1 109 ? 3.740 -6.756 2.003 1.00 96.38 109 THR A O 1
ATOM 859 N N . VAL A 1 110 ? 2.888 -6.754 -0.063 1.00 97.25 110 VAL A N 1
ATOM 860 C CA . VAL A 1 110 ? 1.979 -5.627 0.189 1.00 97.25 110 VAL A CA 1
ATOM 861 C C . VAL A 1 110 ? 0.963 -5.991 1.272 1.00 97.25 110 VAL A C 1
ATOM 863 O O . VAL A 1 110 ? 0.650 -5.145 2.104 1.00 97.25 110 VAL A O 1
ATOM 866 N N . ARG A 1 111 ? 0.492 -7.243 1.330 1.00 97.94 111 ARG A N 1
ATOM 867 C CA . ARG A 1 111 ? -0.359 -7.720 2.429 1.00 97.94 111 ARG A CA 1
ATOM 868 C C . ARG A 1 111 ? 0.342 -7.594 3.782 1.00 97.94 111 ARG A C 1
ATOM 870 O O . ARG A 1 111 ? -0.258 -7.070 4.714 1.00 97.94 111 ARG A O 1
ATOM 877 N N . ASP A 1 112 ? 1.602 -8.010 3.874 1.00 95.38 112 ASP A N 1
ATOM 878 C CA . ASP A 1 112 ? 2.378 -7.905 5.116 1.00 95.38 112 ASP A CA 1
ATOM 879 C C . ASP A 1 112 ? 2.567 -6.433 5.526 1.00 95.38 112 ASP A C 1
ATOM 881 O O . ASP A 1 112 ? 2.433 -6.092 6.700 1.00 95.38 112 ASP A O 1
ATOM 885 N N . LEU A 1 113 ? 2.803 -5.534 4.560 1.00 95.00 113 LEU A N 1
ATOM 886 C CA . LEU A 1 113 ? 2.855 -4.087 4.808 1.00 95.00 113 LEU A CA 1
ATOM 887 C C . LEU A 1 113 ? 1.521 -3.554 5.343 1.00 95.00 113 LEU A C 1
ATOM 889 O O . LEU A 1 113 ? 1.502 -2.781 6.301 1.00 95.00 113 LEU A O 1
ATOM 893 N N . VAL A 1 114 ? 0.401 -3.982 4.752 1.00 96.81 114 VAL A N 1
ATOM 894 C CA . VAL A 1 114 ? -0.945 -3.625 5.219 1.00 96.81 114 VAL A CA 1
ATOM 895 C C . VAL A 1 114 ? -1.156 -4.088 6.65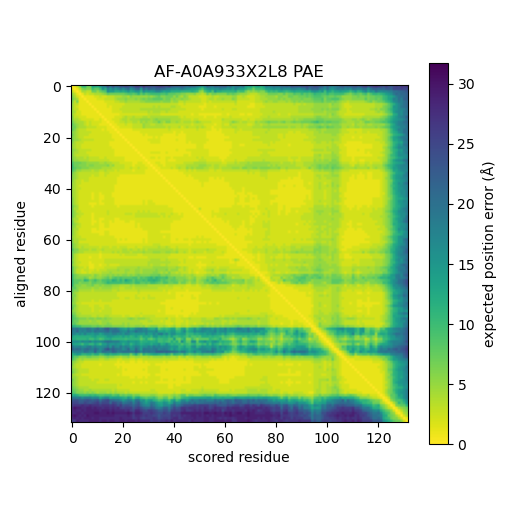5 1.00 96.81 114 VAL A C 1
ATOM 897 O O . VAL A 1 114 ? -1.610 -3.306 7.488 1.00 96.81 114 VAL A O 1
ATOM 900 N N . GLU A 1 115 ? -0.840 -5.344 6.966 1.00 95.06 115 GLU A N 1
ATOM 901 C CA . GLU A 1 115 ? -0.959 -5.876 8.324 1.00 95.06 115 GLU A CA 1
ATOM 902 C C . GLU A 1 115 ? -0.087 -5.101 9.303 1.00 95.06 115 GLU A C 1
ATOM 904 O O . GLU A 1 115 ? -0.567 -4.708 10.365 1.00 95.06 115 GLU A O 1
ATOM 909 N N . ARG A 1 116 ? 1.146 -4.782 8.910 1.00 92.00 116 ARG A N 1
ATOM 910 C CA . ARG A 1 116 ? 2.066 -4.040 9.759 1.00 92.00 116 ARG A CA 1
ATOM 911 C C . ARG A 1 116 ? 1.553 -2.644 10.087 1.00 92.00 116 ARG A C 1
ATOM 913 O O . ARG A 1 116 ? 1.506 -2.283 11.257 1.00 92.00 116 ARG A O 1
ATOM 920 N N . VAL A 1 117 ? 1.117 -1.872 9.091 1.00 93.94 117 VAL A N 1
ATOM 921 C CA . VAL A 1 117 ? 0.544 -0.537 9.338 1.00 93.94 117 VAL A CA 1
ATOM 922 C C . VAL A 1 117 ? -0.731 -0.644 10.177 1.00 93.94 117 VAL A C 1
ATOM 924 O O . VAL A 1 117 ? -0.942 0.154 11.086 1.00 93.94 117 VAL A O 1
ATOM 927 N N . ARG A 1 118 ? -1.561 -1.670 9.951 1.00 93.88 118 ARG A N 1
ATOM 928 C CA . ARG A 1 118 ? -2.737 -1.920 10.797 1.00 93.88 118 ARG A CA 1
ATOM 929 C C . ARG A 1 118 ? -2.366 -2.193 12.250 1.00 93.88 118 ARG A C 1
ATOM 931 O O . ARG A 1 118 ? -3.116 -1.775 13.124 1.00 93.88 118 ARG A O 1
ATOM 938 N N . GLU A 1 119 ? -1.280 -2.914 12.517 1.00 91.12 119 GLU A N 1
ATOM 939 C CA . GLU A 1 119 ? -0.796 -3.155 13.879 1.00 91.12 119 GLU A CA 1
ATOM 940 C C . GLU A 1 119 ? -0.340 -1.869 14.557 1.00 91.12 119 GLU A C 1
ATOM 942 O O . GLU A 1 119 ? -0.743 -1.639 15.692 1.00 91.12 119 GLU A O 1
ATOM 947 N N . LEU A 1 120 ? 0.422 -1.027 13.850 1.00 90.06 120 LEU A N 1
ATOM 948 C CA . LEU A 1 120 ? 0.869 0.275 14.357 1.00 90.06 120 LEU A CA 1
ATOM 949 C C . LEU A 1 120 ? -0.327 1.158 14.738 1.00 90.06 120 LEU A C 1
ATOM 951 O O . LEU A 1 120 ? -0.331 1.795 15.782 1.00 90.06 120 LEU A O 1
ATOM 955 N N . MET A 1 121 ? -1.378 1.148 13.916 1.00 89.50 121 MET A N 1
ATOM 956 C CA . MET A 1 121 ? -2.591 1.945 14.131 1.00 89.50 121 MET A CA 1
ATOM 957 C C . MET A 1 121 ? -3.533 1.373 15.203 1.00 89.50 121 MET A C 1
ATOM 959 O O . MET A 1 121 ? -4.567 1.978 15.501 1.00 89.50 121 MET A O 1
ATOM 963 N N . ARG A 1 122 ? -3.237 0.204 15.791 1.00 86.69 122 ARG A N 1
ATOM 964 C CA . ARG A 1 122 ? -4.054 -0.315 16.894 1.00 86.69 122 ARG A CA 1
ATOM 965 C C . ARG A 1 122 ? -3.798 0.515 18.153 1.00 86.69 122 ARG A C 1
ATOM 967 O O . ARG A 1 122 ? -2.649 0.753 18.506 1.00 86.69 122 ARG A O 1
ATOM 974 N N . PRO A 1 123 ? -4.848 0.896 18.898 1.00 72.81 123 PRO A N 1
ATOM 975 C CA . PRO A 1 123 ? -4.656 1.545 20.184 1.00 72.81 123 PRO A CA 1
ATOM 976 C C . PRO A 1 123 ? -3.913 0.599 21.135 1.00 72.81 123 PRO A C 1
ATOM 978 O O . PRO A 1 123 ? -4.371 -0.516 21.399 1.00 72.81 123 PRO A O 1
ATOM 981 N N . SER A 1 124 ? -2.775 1.051 21.663 1.00 65.50 124 SER A N 1
ATOM 982 C CA . SER A 1 124 ? -2.050 0.337 22.713 1.00 65.50 124 SER A CA 1
ATOM 983 C C . SER A 1 124 ? -2.973 0.091 23.909 1.00 65.50 124 SER A C 1
ATOM 985 O O . SER A 1 124 ? -3.680 1.017 24.324 1.00 65.50 124 SER A O 1
ATOM 987 N N . PRO A 1 125 ? -2.977 -1.117 24.506 1.00 59.09 125 PRO A N 1
ATOM 988 C CA . PRO A 1 125 ? -3.755 -1.365 25.710 1.00 59.09 125 PRO A CA 1
ATOM 989 C C . PRO A 1 125 ? -3.280 -0.397 26.795 1.00 59.09 125 PRO A C 1
ATOM 991 O O . PRO A 1 125 ? -2.107 -0.373 27.178 1.00 59.09 125 PRO A O 1
ATOM 994 N N . THR A 1 126 ? -4.191 0.455 27.256 1.00 55.56 126 THR A N 1
ATOM 995 C CA . THR A 1 126 ? -3.926 1.471 28.268 1.00 55.56 126 THR A CA 1
ATOM 996 C C . THR A 1 126 ? -3.352 0.803 29.513 1.00 55.56 126 THR A C 1
ATOM 998 O O . THR A 1 126 ? -3.964 -0.074 30.118 1.00 55.56 126 THR A O 1
ATOM 1001 N N . ARG A 1 127 ? -2.166 1.245 29.937 1.00 49.66 127 ARG A N 1
ATOM 1002 C CA . ARG A 1 127 ? -1.431 0.762 31.120 1.00 49.66 127 ARG A CA 1
ATOM 1003 C C . ARG A 1 127 ? -2.106 1.135 32.461 1.00 49.66 127 ARG A C 1
ATOM 1005 O O . ARG A 1 127 ? -1.409 1.356 33.447 1.00 49.66 127 ARG A O 1
ATOM 1012 N N . SER A 1 128 ? -3.437 1.257 32.517 1.00 48.47 128 SER A N 1
ATOM 1013 C CA . SER A 1 128 ? -4.169 1.783 33.681 1.00 48.47 128 SER A CA 1
ATOM 1014 C C . SER A 1 128 ? -4.792 0.730 34.604 1.00 48.47 128 SER A C 1
ATOM 1016 O O . SER A 1 128 ? -5.463 1.116 35.554 1.00 48.47 128 SER A O 1
ATOM 1018 N N . GLU A 1 129 ? -4.570 -0.571 34.396 1.00 49.69 129 GLU A N 1
ATOM 1019 C CA . GLU A 1 129 ? -5.143 -1.615 35.274 1.00 49.69 129 GLU A CA 1
ATOM 1020 C C . 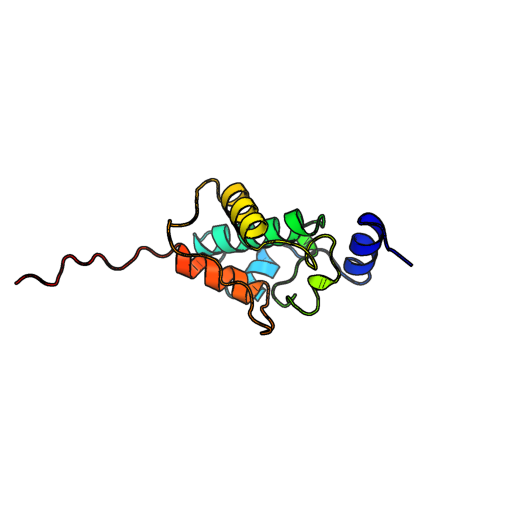GLU A 1 129 ? -4.147 -2.259 36.257 1.00 49.69 129 GLU A C 1
ATOM 1022 O O . GLU A 1 129 ? -4.519 -3.130 37.035 1.00 49.69 129 GLU A O 1
ATOM 1027 N N . PHE A 1 130 ? -2.898 -1.785 36.314 1.00 51.22 130 PHE A N 1
ATOM 1028 C CA . PHE A 1 130 ? -1.884 -2.263 37.268 1.00 51.22 130 PHE A CA 1
ATOM 1029 C C . PHE A 1 130 ? -1.667 -1.301 38.446 1.00 51.22 130 PHE A C 1
ATOM 1031 O O . PHE A 1 130 ? -0.536 -0.947 38.767 1.00 51.22 130 PHE A O 1
ATOM 1038 N N . ARG A 1 131 ? -2.745 -0.857 39.098 1.00 49.28 131 ARG A N 1
ATOM 1039 C CA . ARG A 1 131 ? -2.707 -0.383 40.495 1.00 49.28 131 ARG A CA 1
ATOM 1040 C C . ARG A 1 131 ? -4.038 -0.706 41.174 1.00 49.28 131 ARG A C 1
ATOM 1042 O O . ARG A 1 131 ? -4.961 0.104 41.153 1.00 49.28 131 ARG A O 1
ATOM 1049 N N . ARG A 1 132 ? -4.126 -1.896 41.760 1.00 52.00 132 ARG A N 1
ATOM 1050 C CA . ARG A 1 132 ? -4.973 -2.166 42.925 1.00 52.00 132 ARG A CA 1
ATOM 1051 C C . ARG A 1 132 ? -4.080 -2.679 44.037 1.00 52.00 132 ARG A C 1
ATOM 1053 O O . ARG A 1 132 ? -3.137 -3.427 43.698 1.00 52.00 132 ARG A O 1
#

Radius of gyration: 16.03 Å; Cα contacts (8 Å, |Δi|>4): 158; chains: 1; bounding box: 38×23×63 Å

Sequence (132 aa):
MFKTAHHKVDDFRQGRIRQADEEFLQDCQICSGTEAARIGLAVRRAVGGVGLVDPLFVRADDSYPGTLERLPLWDSMDWVAFEMEVERELGEPLPSGEHVPTPSAQRMTVRDLVERVRELMRPSPTRSEFRR

Foldseek 3Di:
DDDDQVRLQVVLCVPFDFADLCRQCVQLVHDPPDPLSLLLVLLLVLLCVQLVYDSSRAHQFQKPPPSSCSGPNSVPPDQVSSQVSSCVSSVHHFPPPDGPDDPPPDIDGSSNVSVSSVVSPDDDDPPPPPDD